Protein AF-A0A6B9KTZ0-F1 (afdb_monomer)

Secondary structure (DSSP, 8-state):
-HHHHHHHTT-S-EEEEPPPPTT--GGG-EEEEE--TTHHHHHHHTTGGGT-HHHHHHTT-SS-EEHHHHHHHTTT-TTHHHHHHHHHHHHHTT----EE---EETTEE--

Foldseek 3Di:
DVVVVCVVVVNQKDFDFWQDDVPDDRVVGTPDMDAFPPLVVVCNVVVCCVLALVSVCLLVDPFKDKSVVSLVVCVVPPCSVVNVVNQVVSVVRVCPMDMDGFDADPVGTTD

Radius of gyration: 13.84 Å; Cα contacts (8 Å, |Δi|>4): 116; chains: 1; bounding box: 38×30×34 Å

Structure (mmCIF, N/CA/C/O backbone):
data_AF-A0A6B9KTZ0-F1
#
_entry.id   AF-A0A6B9KTZ0-F1
#
loop_
_atom_site.group_PDB
_atom_site.id
_atom_site.type_symbol
_atom_site.label_atom_id
_atom_site.label_alt_id
_atom_site.label_comp_id
_atom_site.label_asym_id
_atom_site.label_entity_id
_atom_site.label_seq_id
_atom_site.pdbx_PDB_ins_code
_atom_site.Cartn_x
_atom_site.Cartn_y
_atom_site.Cartn_z
_atom_site.occupancy
_atom_site.B_iso_or_equiv
_atom_site.auth_seq_id
_atom_site.auth_comp_id
_atom_site.auth_asym_id
_atom_site.auth_atom_id
_atom_site.pdbx_PDB_model_num
ATOM 1 N N . GLU A 1 1 ? -19.499 -1.809 7.206 1.00 88.31 1 GLU A N 1
ATOM 2 C CA . GLU A 1 1 ? -19.185 -3.121 7.821 1.00 88.31 1 GLU A CA 1
ATOM 3 C C . GLU A 1 1 ? -17.691 -3.431 7.768 1.00 88.31 1 GLU A C 1
ATOM 5 O O . GLU A 1 1 ? -17.116 -3.676 8.817 1.00 88.31 1 GLU A O 1
ATOM 10 N N . PHE A 1 2 ? -17.052 -3.304 6.598 1.00 90.81 2 PHE A N 1
ATOM 11 C CA . PHE A 1 2 ? -15.604 -3.484 6.411 1.00 90.81 2 PHE A CA 1
ATOM 12 C C . PHE A 1 2 ? -14.722 -2.719 7.416 1.00 90.81 2 PHE A C 1
ATOM 14 O O . PHE A 1 2 ? -13.912 -3.335 8.096 1.00 90.81 2 PHE A O 1
ATOM 21 N N . GLU A 1 3 ? -14.919 -1.409 7.587 1.00 93.69 3 GLU A N 1
ATOM 22 C CA . GLU A 1 3 ? -14.108 -0.617 8.529 1.00 93.69 3 GLU A CA 1
ATOM 23 C C . GLU A 1 3 ? -14.243 -1.085 9.983 1.00 93.69 3 GLU A C 1
ATOM 25 O O . GLU A 1 3 ? -13.240 -1.223 10.669 1.00 93.69 3 GLU A O 1
ATOM 30 N N . ARG A 1 4 ? -15.455 -1.450 10.429 1.00 95.62 4 ARG A N 1
ATOM 31 C CA . ARG A 1 4 ? -15.656 -1.998 11.785 1.00 95.62 4 ARG A CA 1
ATOM 32 C C . ARG A 1 4 ? -14.918 -3.321 11.984 1.00 95.62 4 ARG A C 1
ATOM 34 O O . ARG A 1 4 ? -14.489 -3.618 13.095 1.00 95.62 4 ARG A O 1
ATOM 41 N N . LEU A 1 5 ? -14.816 -4.148 10.939 1.00 95.94 5 LEU A N 1
ATOM 42 C CA . LEU A 1 5 ? -14.030 -5.381 10.991 1.00 95.94 5 LEU A CA 1
ATOM 43 C C . LEU A 1 5 ? -12.539 -5.062 11.135 1.00 95.94 5 LEU A C 1
ATOM 45 O O . LEU A 1 5 ? -11.881 -5.670 11.971 1.00 95.94 5 LEU A O 1
ATOM 49 N N . LEU A 1 6 ? -12.028 -4.098 10.366 1.00 96.12 6 LEU A N 1
ATOM 50 C CA . LEU A 1 6 ? -10.636 -3.655 10.467 1.00 96.12 6 LEU A CA 1
ATOM 51 C C . LEU A 1 6 ? -10.310 -3.120 11.862 1.00 96.12 6 LEU A C 1
ATOM 53 O O . LEU A 1 6 ? -9.311 -3.540 12.441 1.00 96.12 6 LEU A O 1
ATOM 57 N N . ASP A 1 7 ? -11.192 -2.297 12.432 1.00 95.88 7 ASP A N 1
ATOM 58 C CA . ASP A 1 7 ? -11.024 -1.762 13.785 1.00 95.88 7 ASP A CA 1
ATOM 59 C C . ASP A 1 7 ? -10.975 -2.902 14.824 1.00 95.88 7 ASP A C 1
ATOM 61 O O . ASP A 1 7 ? -10.099 -2.933 15.686 1.00 95.88 7 ASP A O 1
ATOM 65 N N . ARG A 1 8 ? -11.850 -3.915 14.703 1.00 97.12 8 ARG A N 1
ATOM 66 C CA . ARG A 1 8 ? -11.827 -5.119 15.563 1.00 97.12 8 ARG A CA 1
ATOM 67 C C . ARG A 1 8 ? -10.571 -5.972 15.391 1.00 97.12 8 ARG A C 1
ATOM 69 O O . ARG A 1 8 ? -10.189 -6.679 16.319 1.00 97.12 8 ARG A O 1
ATOM 76 N N . CYS A 1 9 ? -9.965 -5.945 14.209 1.00 95.56 9 CYS A N 1
ATOM 77 C CA . CYS A 1 9 ? -8.701 -6.613 13.919 1.00 95.56 9 CYS A CA 1
ATOM 78 C C . CYS A 1 9 ? -7.475 -5.768 14.308 1.00 95.56 9 CYS A C 1
ATOM 80 O O . CYS A 1 9 ? -6.357 -6.265 14.183 1.00 95.56 9 CYS A O 1
ATOM 82 N N . GLY A 1 10 ? -7.667 -4.531 14.781 1.00 96.00 10 GLY A N 1
ATOM 83 C CA . GLY A 1 10 ? -6.587 -3.634 15.191 1.00 96.00 10 GLY A CA 1
ATOM 84 C C . GLY A 1 10 ? -5.831 -2.990 14.027 1.00 96.00 10 GLY A C 1
ATOM 85 O O . GLY A 1 10 ? -4.646 -2.699 14.165 1.00 96.00 10 GLY A O 1
ATOM 86 N N . PHE A 1 11 ? -6.474 -2.805 12.869 1.00 95.69 11 PHE A N 1
ATOM 87 C CA . PHE A 1 11 ? -5.880 -2.077 11.746 1.00 95.69 11 PHE A CA 1
ATOM 88 C C . PHE A 1 11 ? -6.315 -0.611 11.762 1.00 95.69 11 PHE A C 1
ATOM 90 O O . PHE A 1 11 ? -7.444 -0.288 11.394 1.00 95.69 11 PHE A O 1
ATOM 97 N N . ASP A 1 12 ? -5.389 0.277 12.124 1.00 95.44 12 ASP A N 1
ATOM 98 C CA . ASP A 1 12 ? -5.627 1.725 12.128 1.00 95.44 12 ASP A CA 1
ATOM 99 C C . ASP A 1 12 ? -5.782 2.293 10.714 1.00 95.44 12 ASP A C 1
ATOM 101 O O . ASP A 1 12 ? -6.541 3.236 10.495 1.00 95.44 12 ASP A O 1
ATOM 105 N N . PHE A 1 13 ? -5.083 1.703 9.742 1.00 96.12 13 PHE A N 1
ATOM 106 C CA . PHE A 1 13 ? -4.995 2.197 8.372 1.00 96.12 13 PHE A CA 1
ATOM 107 C C . PHE A 1 13 ? -5.334 1.109 7.361 1.00 96.12 13 PHE A C 1
ATOM 109 O O . PHE A 1 13 ? -5.055 -0.073 7.568 1.00 96.12 13 PHE A O 1
ATOM 116 N N . TYR A 1 14 ? -5.907 1.521 6.231 1.00 95.62 14 TYR A N 1
ATOM 117 C CA . TYR A 1 14 ? -6.199 0.622 5.123 1.00 95.62 14 TYR A CA 1
ATOM 118 C C . TYR A 1 14 ? -6.252 1.361 3.787 1.00 95.62 14 TYR A C 1
ATOM 120 O O . TYR A 1 14 ? -6.516 2.562 3.716 1.00 95.62 14 TYR A O 1
ATOM 128 N N . GLY A 1 15 ? -6.058 0.611 2.707 1.00 92.75 15 GLY A N 1
ATOM 129 C CA . GLY A 1 15 ? -6.300 1.072 1.350 1.00 92.75 15 GLY A CA 1
ATOM 130 C C . GLY A 1 15 ? -6.944 -0.036 0.533 1.00 92.75 15 GLY A C 1
ATOM 131 O O . GLY A 1 15 ? -6.487 -1.174 0.552 1.00 92.75 15 GLY A O 1
ATOM 132 N N . VAL A 1 16 ? -8.006 0.305 -0.187 1.00 92.75 16 VAL A N 1
ATOM 133 C CA . VAL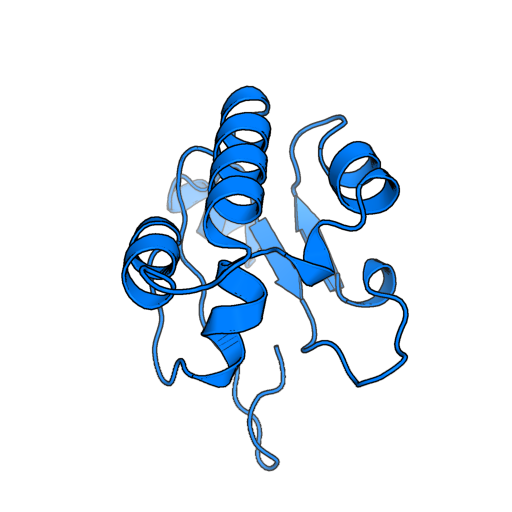 A 1 16 ? -8.580 -0.513 -1.252 1.00 92.75 16 VAL A CA 1
ATOM 134 C C . VAL A 1 16 ? -8.179 0.154 -2.549 1.00 92.75 16 VAL A C 1
ATOM 136 O O . VAL A 1 16 ? -8.594 1.283 -2.816 1.00 92.75 16 VAL A O 1
ATOM 139 N N . VAL A 1 17 ? -7.343 -0.517 -3.332 1.00 89.31 17 VAL A N 1
ATOM 140 C CA . VAL A 1 17 ? -6.780 0.044 -4.557 1.00 89.31 17 VAL A CA 1
ATOM 141 C C . VAL A 1 17 ? -7.174 -0.786 -5.769 1.00 89.31 17 VAL A C 1
ATOM 143 O O . VAL A 1 17 ? -7.417 -1.983 -5.666 1.00 89.31 17 VAL A O 1
ATOM 146 N N . ARG A 1 18 ? -7.252 -0.144 -6.931 1.00 88.69 18 ARG A N 1
ATOM 147 C CA . ARG A 1 18 ? -7.249 -0.831 -8.223 1.00 88.69 18 ARG A CA 1
ATOM 148 C C . ARG A 1 18 ? -5.818 -1.034 -8.685 1.00 88.69 18 ARG A C 1
ATOM 150 O O . ARG A 1 18 ? -4.954 -0.198 -8.426 1.00 88.69 18 ARG A O 1
ATOM 157 N N . GLN A 1 19 ? -5.592 -2.105 -9.435 1.00 83.06 19 GLN A N 1
ATOM 158 C CA . GLN A 1 19 ? -4.318 -2.352 -10.085 1.00 83.06 19 GLN A CA 1
ATOM 159 C C . GLN A 1 19 ? -3.990 -1.170 -11.015 1.00 83.06 19 GLN A C 1
ATOM 161 O O . GLN A 1 19 ? -4.827 -0.811 -11.852 1.00 83.06 19 GLN A O 1
ATOM 166 N N . PRO A 1 20 ? -2.784 -0.582 -10.909 1.00 74.44 20 PRO A N 1
ATOM 167 C CA . PRO A 1 20 ? -2.346 0.439 -11.844 1.00 74.44 20 PRO A CA 1
ATOM 168 C C . PRO A 1 20 ? -2.308 -0.107 -13.268 1.00 74.44 20 PRO A C 1
ATOM 170 O O . PRO A 1 20 ? -1.617 -1.088 -13.545 1.00 74.44 20 PRO A O 1
ATOM 173 N N . LYS A 1 21 ? -3.010 0.554 -14.193 1.00 72.25 21 LYS A N 1
ATOM 174 C CA . LYS A 1 21 ? -2.803 0.328 -15.625 1.00 72.25 21 LYS A CA 1
ATOM 175 C C . LYS A 1 21 ? -1.582 1.108 -16.114 1.00 72.25 21 LYS A C 1
ATOM 177 O O . LYS A 1 21 ? -1.303 2.190 -15.586 1.00 72.25 21 LYS A O 1
ATOM 182 N N . PRO A 1 22 ? -0.883 0.621 -17.158 1.00 62.97 22 PRO A N 1
ATOM 183 C CA . PRO A 1 22 ? 0.109 1.430 -17.852 1.00 62.97 22 PRO A CA 1
ATOM 184 C C . PRO A 1 22 ? -0.521 2.777 -18.235 1.00 62.97 22 PRO A C 1
ATOM 186 O O . PRO A 1 22 ? -1.594 2.802 -18.835 1.00 62.97 22 PRO A O 1
ATOM 189 N N . HIS A 1 23 ? 0.132 3.881 -17.863 1.00 66.38 23 HIS A N 1
ATOM 190 C CA . HIS A 1 23 ? -0.281 5.270 -18.139 1.00 66.38 23 HIS A CA 1
ATOM 191 C C . HIS A 1 23 ? -1.449 5.841 -17.313 1.00 66.38 23 HIS A C 1
ATOM 193 O O . HIS A 1 23 ? -1.827 6.993 -17.527 1.00 66.38 23 HIS A O 1
ATOM 19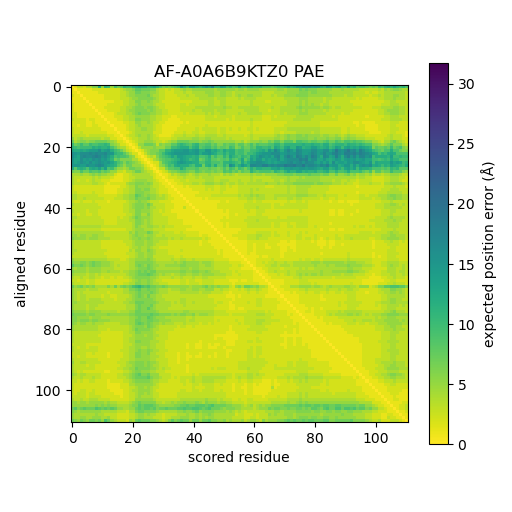9 N N . GLU A 1 24 ? -2.004 5.106 -16.347 1.00 68.25 24 GLU A N 1
ATOM 200 C CA . GLU A 1 24 ? -3.044 5.652 -15.470 1.00 68.25 24 GLU A CA 1
ATOM 201 C C . GLU A 1 24 ? -2.436 6.458 -14.316 1.00 68.25 24 GLU A C 1
ATOM 203 O O . GLU A 1 24 ? -1.372 6.125 -13.794 1.00 68.25 24 GLU A O 1
ATOM 208 N N . ASN A 1 25 ? -3.114 7.539 -13.915 1.00 67.00 25 ASN A N 1
ATOM 209 C CA . ASN A 1 25 ? -2.686 8.336 -12.774 1.00 67.00 25 ASN A CA 1
ATOM 210 C C . ASN A 1 25 ? -2.775 7.477 -11.492 1.00 67.00 25 ASN A C 1
ATOM 212 O O . ASN A 1 25 ? -3.885 7.113 -11.094 1.00 67.00 25 ASN A O 1
ATOM 216 N N . PRO A 1 26 ? -1.648 7.223 -10.804 1.00 62.75 26 PRO A N 1
ATOM 217 C CA . PRO A 1 26 ? -1.594 6.444 -9.567 1.00 62.75 26 PRO A CA 1
ATOM 218 C C . PRO A 1 26 ? -2.535 6.900 -8.453 1.00 62.75 26 PRO A C 1
ATOM 220 O O . PRO A 1 26 ? -2.908 6.131 -7.574 1.00 62.75 26 PRO A O 1
ATOM 223 N N . LEU A 1 27 ? -2.919 8.173 -8.481 1.00 62.28 27 LEU A N 1
ATOM 224 C CA . LEU A 1 27 ? -3.800 8.782 -7.490 1.00 62.28 27 LEU A CA 1
ATO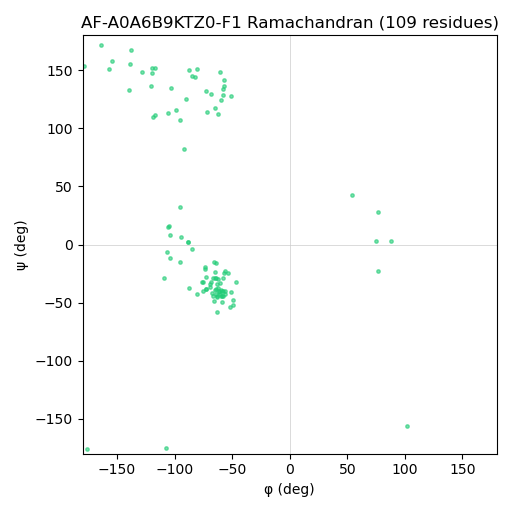M 225 C C . LEU A 1 27 ? -5.250 8.342 -7.636 1.00 62.28 27 LEU A C 1
ATOM 227 O O . LEU A 1 27 ? -6.025 8.471 -6.697 1.00 62.28 27 LEU A O 1
ATOM 231 N N . ARG A 1 28 ? -5.621 7.816 -8.806 1.00 70.94 28 ARG A N 1
ATOM 232 C CA . ARG A 1 28 ? -6.974 7.316 -9.080 1.00 70.94 28 ARG A CA 1
ATOM 233 C C . ARG A 1 28 ? -7.143 5.846 -8.705 1.00 70.94 28 ARG A C 1
ATOM 235 O O . ARG A 1 28 ? -8.211 5.285 -8.928 1.00 70.94 28 ARG A O 1
ATOM 242 N N . LEU A 1 29 ? -6.098 5.225 -8.157 1.00 77.19 29 LEU A N 1
ATOM 243 C CA . LEU A 1 29 ? -6.132 3.822 -7.767 1.00 77.19 29 LEU A CA 1
ATOM 244 C C . LEU A 1 29 ? -6.904 3.616 -6.468 1.00 77.19 29 LEU A C 1
ATOM 246 O O . LEU A 1 29 ? -7.543 2.582 -6.330 1.00 77.19 29 LEU A O 1
ATOM 250 N N . LEU A 1 30 ? -6.875 4.577 -5.539 1.00 85.31 30 LEU A N 1
ATOM 251 C CA . LEU A 1 30 ? -7.537 4.449 -4.243 1.00 85.31 30 LEU A CA 1
ATOM 252 C C . LEU A 1 30 ? -9.062 4.543 -4.400 1.00 85.31 30 LEU A C 1
ATOM 254 O O . LEU A 1 30 ? -9.598 5.586 -4.765 1.00 85.31 30 LEU A O 1
ATOM 258 N N . LEU A 1 31 ? -9.754 3.445 -4.109 1.00 88.56 31 LEU A N 1
ATOM 259 C CA . LEU A 1 31 ? -11.215 3.358 -4.074 1.00 88.56 31 LEU A CA 1
ATOM 260 C C . LEU A 1 31 ? -11.777 3.735 -2.705 1.00 88.56 31 LEU A C 1
ATOM 262 O O . LEU A 1 31 ? -12.837 4.345 -2.614 1.00 88.56 31 LEU A O 1
ATOM 266 N N . ALA A 1 32 ? -11.066 3.351 -1.650 1.00 90.75 32 ALA A N 1
ATOM 267 C CA . ALA A 1 32 ? -11.372 3.677 -0.267 1.00 90.75 32 ALA A CA 1
ATOM 268 C C . ALA A 1 32 ? -10.086 3.578 0.551 1.00 90.75 32 ALA A C 1
ATOM 270 O O . ALA A 1 32 ? -9.201 2.788 0.217 1.00 90.75 32 ALA A O 1
ATOM 271 N N . GLY A 1 33 ? -9.968 4.341 1.630 1.00 92.25 33 GLY A N 1
ATOM 272 C CA . GLY A 1 33 ? -8.822 4.199 2.512 1.00 92.25 33 GLY A CA 1
ATOM 273 C C . GLY A 1 33 ? -8.855 5.121 3.712 1.00 92.25 33 GLY A C 1
ATOM 274 O O . GLY A 1 33 ? -9.407 6.217 3.658 1.00 92.25 33 GLY A O 1
ATOM 275 N N . ARG A 1 34 ? -8.181 4.672 4.767 1.00 94.75 34 ARG A N 1
ATOM 276 C CA . ARG A 1 34 ? -7.822 5.456 5.945 1.00 94.75 34 ARG A CA 1
ATOM 277 C C . ARG A 1 34 ? -6.304 5.496 6.002 1.00 94.75 34 ARG A C 1
ATOM 279 O O . ARG A 1 34 ? -5.672 4.456 6.163 1.00 94.75 34 ARG A O 1
ATOM 286 N N . TRP A 1 35 ? -5.732 6.672 5.777 1.00 93.94 35 TRP A N 1
ATOM 287 C CA . TRP A 1 35 ? -4.287 6.883 5.690 1.00 93.94 35 TRP A CA 1
ATOM 288 C C . TRP A 1 35 ? -3.849 7.815 6.820 1.00 93.94 35 TRP A C 1
ATOM 290 O O . TRP A 1 35 ? -4.657 8.643 7.240 1.00 93.94 35 TRP A O 1
ATOM 300 N N . PRO A 1 36 ? -2.597 7.718 7.294 1.00 95.94 36 PRO A N 1
ATOM 301 C CA . PRO A 1 36 ? -2.074 8.694 8.236 1.00 95.94 36 PRO A CA 1
ATOM 302 C C . PRO A 1 36 ? -2.073 10.099 7.637 1.00 95.94 36 PRO A C 1
ATOM 304 O O . PRO A 1 36 ? -1.849 10.270 6.432 1.00 95.94 36 PRO A O 1
ATOM 307 N N . ASP A 1 37 ? -2.256 11.107 8.484 1.00 93.88 37 ASP A N 1
ATOM 308 C CA . ASP A 1 37 ? -2.217 12.504 8.063 1.00 93.88 37 ASP A CA 1
ATOM 309 C C . ASP A 1 37 ? -0.882 12.846 7.383 1.00 93.88 37 ASP A C 1
ATOM 311 O O . ASP A 1 37 ? 0.198 12.440 7.813 1.00 93.88 37 ASP A O 1
ATOM 315 N N . GLY A 1 38 ? -0.951 13.577 6.267 1.00 93.62 38 GLY A N 1
ATOM 316 C CA . GLY A 1 38 ? 0.222 13.995 5.489 1.00 93.62 38 GLY A CA 1
ATOM 317 C C . GLY A 1 38 ? 0.858 12.903 4.616 1.00 93.62 38 GLY A C 1
ATOM 318 O O . GLY A 1 38 ? 1.504 13.225 3.610 1.00 93.62 38 GLY A O 1
ATOM 319 N N . TRP A 1 39 ? 0.660 11.620 4.939 1.00 95.00 39 TRP A N 1
ATOM 320 C CA . TRP A 1 39 ? 1.27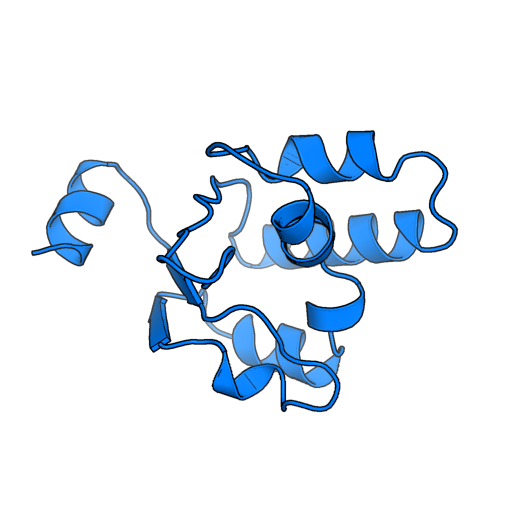2 10.519 4.195 1.00 95.00 39 TRP A CA 1
ATOM 321 C C . TRP A 1 39 ? 0.813 10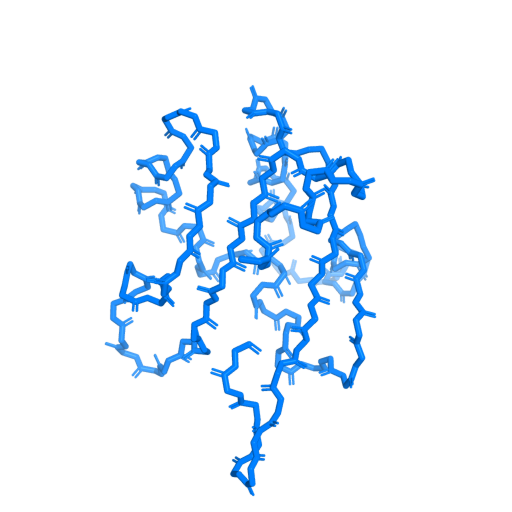.443 2.731 1.00 95.00 39 TRP A C 1
ATOM 323 O O . TRP A 1 39 ? 1.689 10.343 1.863 1.00 95.00 39 TRP A O 1
ATOM 333 N N . PRO A 1 40 ? -0.492 10.571 2.397 1.00 90.69 40 PRO A N 1
ATOM 334 C CA . PRO A 1 40 ? -0.925 10.636 1.008 1.00 90.69 40 PRO A CA 1
ATOM 335 C C . PRO A 1 40 ? -0.148 11.700 0.233 1.00 90.69 40 PRO A C 1
ATOM 337 O O . PRO A 1 40 ? 0.513 11.375 -0.742 1.00 90.69 40 PRO A O 1
ATOM 340 N N . GLN A 1 41 ? -0.103 12.945 0.707 1.00 91.50 41 GLN A N 1
ATOM 341 C CA . GLN A 1 41 ? 0.540 14.073 0.025 1.00 91.50 41 GLN A CA 1
ATOM 342 C C . GLN A 1 41 ? 2.020 13.797 -0.283 1.00 91.50 41 GLN A C 1
ATOM 344 O O . GLN A 1 41 ? 2.501 14.117 -1.374 1.00 91.50 41 GLN A O 1
ATOM 349 N N . ILE A 1 42 ? 2.738 13.166 0.649 1.00 93.88 42 ILE A N 1
ATOM 350 C CA . ILE A 1 42 ? 4.129 12.741 0.458 1.00 93.88 42 ILE A CA 1
ATOM 351 C C . ILE A 1 42 ? 4.224 11.654 -0.612 1.00 93.88 42 ILE A C 1
ATOM 353 O O . ILE A 1 42 ? 5.034 11.781 -1.536 1.00 93.88 42 ILE A O 1
ATOM 357 N N . TYR A 1 43 ? 3.378 10.627 -0.514 1.00 91.31 43 TYR A N 1
ATOM 358 C CA . TYR A 1 43 ? 3.321 9.506 -1.450 1.00 91.31 43 TYR A CA 1
ATOM 359 C C . TYR A 1 43 ? 3.097 9.985 -2.892 1.00 91.31 43 TYR A C 1
ATOM 361 O O . TYR A 1 43 ? 3.793 9.549 -3.815 1.00 91.31 43 TYR A O 1
ATOM 369 N N . ILE A 1 44 ? 2.192 10.955 -3.077 1.00 88.81 44 ILE A N 1
ATOM 370 C CA . ILE A 1 44 ? 1.926 11.621 -4.360 1.00 88.81 44 ILE A CA 1
ATOM 371 C C . ILE A 1 44 ? 3.158 12.386 -4.841 1.00 88.81 44 ILE A C 1
ATOM 373 O O . ILE A 1 44 ? 3.668 12.137 -5.936 1.00 88.81 44 ILE A O 1
ATOM 377 N N . ARG A 1 45 ? 3.641 13.326 -4.020 1.00 92.00 45 ARG A N 1
ATOM 378 C CA . ARG A 1 45 ? 4.716 14.259 -4.380 1.00 92.00 45 ARG A CA 1
ATOM 379 C C . ARG A 1 45 ? 5.991 13.527 -4.784 1.00 92.00 45 ARG A C 1
ATOM 381 O O . ARG A 1 45 ? 6.656 13.931 -5.734 1.00 92.00 45 ARG A O 1
ATOM 388 N N . LYS A 1 46 ? 6.324 12.445 -4.078 1.00 92.75 46 LYS A N 1
ATOM 389 C CA . LYS A 1 46 ? 7.519 11.632 -4.333 1.00 92.75 46 LYS A CA 1
ATOM 390 C C . LYS A 1 46 ? 7.296 10.508 -5.350 1.00 92.75 46 LYS A C 1
ATOM 392 O O . LYS A 1 46 ? 8.234 9.769 -5.640 1.00 92.75 46 LYS A O 1
ATOM 397 N N . LYS A 1 47 ? 6.090 10.398 -5.926 1.00 88.88 47 LYS A N 1
ATOM 398 C CA . LYS A 1 47 ? 5.708 9.374 -6.914 1.00 88.88 47 LYS A CA 1
ATOM 399 C C . LYS A 1 47 ? 5.981 7.950 -6.414 1.00 88.88 47 LYS A C 1
ATOM 401 O O . LYS A 1 47 ? 6.473 7.103 -7.162 1.00 88.88 47 LYS A O 1
ATOM 406 N N . TYR A 1 48 ? 5.663 7.685 -5.146 1.00 91.19 48 TYR A N 1
ATOM 407 C CA . TYR A 1 48 ? 6.036 6.434 -4.487 1.00 91.19 48 TYR A CA 1
ATOM 408 C C . TYR A 1 48 ? 5.405 5.191 -5.087 1.00 91.19 48 TYR A C 1
ATOM 410 O O . TYR A 1 48 ? 6.086 4.180 -5.151 1.00 91.19 48 TYR A O 1
ATOM 418 N N . VAL A 1 49 ? 4.226 5.286 -5.690 1.00 87.44 49 VAL A N 1
ATOM 419 C CA . VAL A 1 49 ? 3.630 4.188 -6.473 1.00 87.44 49 VAL A CA 1
ATOM 420 C C . VAL A 1 49 ? 4.579 3.506 -7.474 1.00 87.44 49 VAL A C 1
ATOM 422 O O . VAL A 1 49 ? 4.455 2.311 -7.711 1.00 87.44 49 VAL A O 1
ATOM 425 N N . VAL A 1 50 ? 5.539 4.233 -8.062 1.00 86.50 50 VAL A N 1
ATOM 426 C CA . VAL A 1 50 ? 6.469 3.686 -9.067 1.00 86.50 50 VAL A CA 1
ATOM 427 C C . VAL A 1 50 ? 7.544 2.813 -8.418 1.00 86.50 50 VAL A C 1
ATOM 429 O O . VAL A 1 50 ? 8.031 1.863 -9.028 1.00 86.50 50 VAL A O 1
ATOM 432 N N . ILE A 1 51 ? 7.934 3.144 -7.188 1.00 90.81 51 ILE A N 1
ATOM 433 C CA . ILE A 1 51 ? 8.995 2.451 -6.451 1.00 90.81 51 ILE A CA 1
ATOM 434 C C . ILE A 1 51 ? 8.459 1.579 -5.319 1.00 90.81 51 ILE A C 1
ATOM 436 O O . ILE A 1 51 ? 9.249 0.867 -4.713 1.00 90.81 51 ILE A O 1
ATOM 440 N N . ASP A 1 52 ? 7.159 1.631 -5.029 1.00 92.25 52 ASP A N 1
ATOM 441 C CA . ASP A 1 52 ? 6.534 0.922 -3.922 1.00 92.25 52 ASP A CA 1
ATOM 442 C C . ASP A 1 52 ? 6.704 -0.588 -4.140 1.00 92.25 52 ASP A C 1
ATOM 444 O O . ASP A 1 52 ? 6.139 -1.148 -5.092 1.00 92.25 52 ASP A O 1
ATOM 448 N N . PRO A 1 53 ? 7.505 -1.269 -3.300 1.00 94.12 53 PRO A N 1
ATOM 449 C CA . PRO A 1 53 ? 7.795 -2.680 -3.500 1.00 94.12 53 PRO A CA 1
ATOM 450 C C . PRO A 1 53 ? 6.531 -3.524 -3.340 1.00 94.12 53 PRO A C 1
ATOM 452 O O . PRO A 1 53 ? 6.435 -4.601 -3.919 1.00 94.12 53 PRO A O 1
ATOM 455 N N . THR A 1 54 ? 5.529 -3.032 -2.619 1.00 93.06 54 THR A N 1
ATOM 456 C CA . THR A 1 54 ? 4.286 -3.752 -2.398 1.00 93.06 54 THR A CA 1
ATOM 457 C C . THR A 1 54 ? 3.379 -3.734 -3.625 1.00 93.06 54 THR A C 1
ATOM 459 O O . THR A 1 54 ? 2.860 -4.780 -4.015 1.00 93.06 54 THR A O 1
ATOM 462 N N . ILE A 1 55 ? 3.302 -2.596 -4.322 1.00 90.31 55 ILE A N 1
ATOM 463 C CA . ILE A 1 55 ? 2.603 -2.470 -5.607 1.00 90.31 55 ILE A CA 1
ATOM 464 C C . ILE A 1 55 ? 3.323 -3.272 -6.694 1.00 90.31 55 ILE A C 1
ATOM 466 O O . ILE A 1 55 ? 2.681 -3.967 -7.480 1.00 90.31 55 ILE A O 1
ATOM 470 N N . ARG A 1 56 ? 4.661 -3.231 -6.727 1.00 90.12 56 ARG A N 1
ATOM 471 C CA . ARG A 1 56 ? 5.450 -4.025 -7.683 1.00 90.12 56 ARG A CA 1
ATOM 472 C C . ARG A 1 56 ? 5.301 -5.529 -7.440 1.00 90.12 56 ARG A C 1
ATOM 474 O O . ARG A 1 56 ? 5.217 -6.290 -8.399 1.00 90.12 56 ARG A O 1
ATOM 481 N N . TYR A 1 57 ? 5.252 -5.960 -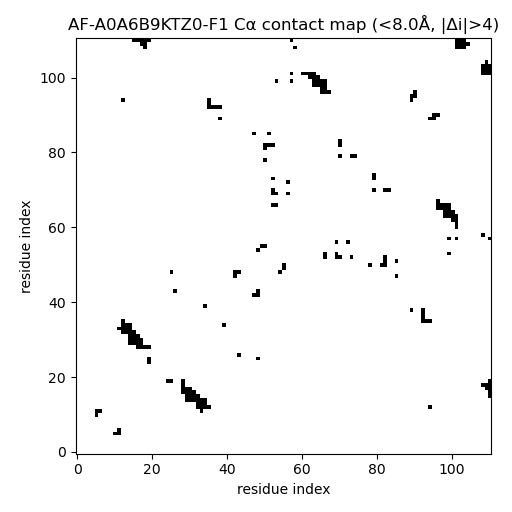6.179 1.00 92.19 57 TYR A N 1
ATOM 482 C CA . TYR A 1 57 ? 5.089 -7.372 -5.824 1.00 92.19 57 TYR A CA 1
ATOM 483 C C . TYR A 1 57 ? 3.671 -7.896 -6.075 1.00 92.19 57 TYR A C 1
ATOM 485 O O . TYR A 1 57 ? 3.508 -9.079 -6.364 1.00 92.19 57 TYR A O 1
ATOM 493 N N . LEU A 1 58 ? 2.654 -7.029 -6.019 1.00 89.69 58 LEU A N 1
ATOM 494 C CA . LEU A 1 58 ? 1.248 -7.390 -6.220 1.00 89.69 58 LEU A CA 1
ATOM 495 C C . LEU A 1 58 ? 1.023 -8.190 -7.514 1.00 89.69 58 LEU A C 1
ATOM 497 O O . LEU A 1 58 ? 0.312 -9.189 -7.497 1.00 89.69 58 LEU A O 1
ATOM 501 N N . GLY A 1 59 ? 1.695 -7.816 -8.610 1.00 84.12 59 GLY A N 1
ATOM 502 C CA . GLY A 1 59 ? 1.610 -8.527 -9.894 1.00 84.12 59 GLY A CA 1
ATOM 503 C C . GLY A 1 59 ? 2.134 -9.971 -9.874 1.00 84.12 59 GLY A C 1
ATOM 504 O O . GLY A 1 59 ? 1.830 -10.742 -10.780 1.00 84.12 59 GLY A O 1
ATOM 505 N N . HIS A 1 60 ? 2.899 -10.352 -8.849 1.00 87.38 60 HIS A N 1
ATOM 506 C CA . HIS A 1 60 ? 3.447 -11.696 -8.660 1.00 87.38 60 HIS A CA 1
ATOM 507 C C . HIS A 1 60 ? 2.702 -12.501 -7.583 1.00 87.38 60 HIS A C 1
ATOM 509 O O . HIS A 1 60 ? 2.921 -13.707 -7.450 1.00 87.38 60 HIS A O 1
ATOM 515 N N . ALA A 1 61 ? 1.836 -11.858 -6.796 1.00 90.56 61 ALA A N 1
ATOM 516 C CA . ALA A 1 61 ? 1.216 -12.462 -5.628 1.00 90.56 61 ALA A CA 1
ATOM 517 C C . ALA A 1 61 ? -0.106 -13.164 -5.974 1.00 90.56 61 ALA A C 1
ATOM 519 O O . ALA A 1 61 ? -1.041 -12.555 -6.480 1.00 90.56 61 ALA A O 1
ATOM 520 N N . GLN A 1 62 ? -0.214 -14.449 -5.627 1.00 89.81 62 GLN A N 1
ATOM 521 C CA . GLN A 1 62 ? -1.467 -15.220 -5.724 1.00 89.81 62 GLN A CA 1
ATOM 522 C C . GLN A 1 62 ? -2.256 -15.250 -4.406 1.00 89.81 62 GLN A C 1
ATOM 524 O O . GLN A 1 62 ? -3.425 -15.621 -4.375 1.00 89.81 62 GLN A O 1
ATOM 529 N N . ARG A 1 63 ? -1.610 -14.876 -3.298 1.00 92.88 63 ARG A N 1
ATOM 530 C CA . ARG A 1 63 ? -2.161 -14.903 -1.938 1.00 92.88 63 ARG A CA 1
ATOM 531 C C . ARG A 1 63 ? -1.762 -13.647 -1.182 1.00 92.88 63 ARG A C 1
ATOM 533 O O . ARG A 1 63 ? -0.865 -12.926 -1.617 1.00 92.88 63 ARG A O 1
ATOM 540 N N . GLY A 1 64 ? -2.405 -13.430 -0.036 1.00 95.44 64 GLY A N 1
ATOM 541 C CA . GLY A 1 64 ? -2.027 -12.347 0.860 1.00 95.44 64 GLY A CA 1
ATOM 542 C C . GLY A 1 64 ? -0.561 -12.443 1.294 1.00 95.44 64 GLY A C 1
ATOM 543 O O . GLY A 1 64 ? -0.052 -13.544 1.520 1.00 95.44 64 GLY A O 1
ATOM 544 N N . PHE A 1 65 ? 0.113 -11.301 1.396 1.00 96.44 65 PHE A N 1
ATOM 545 C CA . PHE A 1 65 ? 1.526 -11.207 1.773 1.00 96.44 65 PHE A CA 1
ATOM 546 C C . PHE A 1 65 ? 1.772 -10.039 2.731 1.00 96.44 65 PHE A C 1
ATOM 548 O O . PHE A 1 65 ? 1.010 -9.070 2.746 1.00 96.44 65 PHE A O 1
ATOM 555 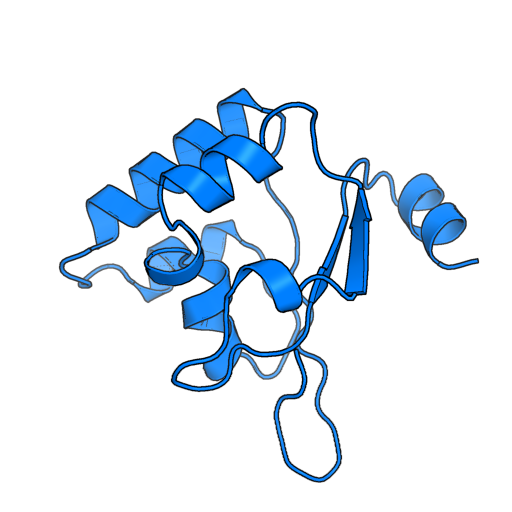N N . ARG A 1 66 ? 2.841 -10.121 3.534 1.00 95.44 66 ARG A N 1
ATOM 556 C CA . ARG A 1 66 ? 3.273 -9.009 4.390 1.00 95.44 66 ARG A CA 1
ATOM 557 C C . ARG A 1 66 ? 4.166 -8.043 3.632 1.00 95.44 66 ARG A C 1
ATOM 559 O O . ARG A 1 66 ? 5.002 -8.452 2.828 1.00 95.44 66 ARG A O 1
ATOM 566 N N . TRP A 1 67 ? 4.055 -6.759 3.953 1.00 91.56 67 TRP A N 1
ATOM 567 C CA . TRP A 1 67 ? 4.826 -5.712 3.279 1.00 91.56 67 TRP A CA 1
ATOM 568 C C . TRP A 1 67 ? 6.333 -5.925 3.420 1.00 91.56 67 TRP A C 1
ATOM 570 O O . TRP A 1 67 ? 7.071 -5.761 2.447 1.00 91.56 67 TRP A O 1
ATOM 580 N N . ARG A 1 68 ? 6.792 -6.364 4.600 1.00 89.81 68 ARG A N 1
ATOM 581 C CA . ARG A 1 68 ? 8.217 -6.626 4.869 1.00 89.81 68 ARG A CA 1
ATOM 582 C C . ARG A 1 68 ? 8.856 -7.661 3.933 1.00 89.81 68 ARG A C 1
ATOM 584 O O . ARG A 1 68 ? 10.049 -7.566 3.656 1.00 89.81 68 ARG A O 1
ATOM 591 N N . ASP A 1 69 ? 8.077 -8.608 3.411 1.00 93.12 69 ASP A N 1
ATOM 592 C CA . ASP A 1 69 ? 8.598 -9.697 2.574 1.00 93.12 69 ASP A CA 1
ATOM 593 C C . ASP A 1 69 ? 8.977 -9.197 1.168 1.00 93.12 69 ASP A C 1
ATOM 595 O O . ASP A 1 69 ? 9.817 -9.780 0.479 1.00 93.12 69 ASP A O 1
ATOM 599 N N . THR A 1 70 ? 8.417 -8.061 0.750 1.00 94.56 70 THR A N 1
ATOM 600 C CA . THR A 1 70 ? 8.627 -7.496 -0.590 1.00 94.56 70 THR A CA 1
ATOM 601 C C . THR A 1 70 ? 10.053 -6.975 -0.792 1.00 94.56 70 THR A C 1
ATOM 603 O O . THR A 1 70 ? 10.630 -7.153 -1.863 1.00 94.56 70 THR A O 1
ATOM 606 N N . LEU A 1 71 ? 10.692 -6.430 0.251 1.00 93.25 71 LEU A N 1
ATOM 607 C CA . LEU A 1 71 ? 12.100 -6.010 0.190 1.00 93.25 71 LEU A CA 1
ATOM 608 C C . LEU A 1 71 ? 13.057 -7.199 0.013 1.00 93.25 71 LEU A C 1
ATOM 610 O O . LEU A 1 71 ? 14.133 -7.052 -0.573 1.00 93.25 71 LEU A O 1
ATOM 614 N N . ALA A 1 72 ? 12.686 -8.383 0.509 1.00 92.75 72 ALA A N 1
ATOM 615 C CA . ALA A 1 72 ? 13.453 -9.604 0.277 1.00 92.75 72 ALA A CA 1
ATOM 616 C C . ALA A 1 72 ? 13.293 -10.094 -1.172 1.00 92.75 72 ALA A C 1
ATOM 618 O O . ALA A 1 72 ? 14.275 -10.519 -1.788 1.00 92.75 72 ALA A O 1
ATOM 619 N N . ALA A 1 73 ? 12.086 -9.974 -1.739 1.00 93.56 73 ALA A N 1
ATOM 620 C CA . ALA A 1 73 ? 11.816 -10.307 -3.137 1.00 93.56 73 ALA A CA 1
ATOM 621 C C . ALA A 1 73 ? 12.619 -9.426 -4.113 1.00 93.56 73 ALA A C 1
ATOM 623 O O . ALA A 1 73 ? 13.156 -9.928 -5.097 1.00 93.56 73 ALA A O 1
ATOM 624 N N . PHE A 1 74 ? 12.793 -8.139 -3.801 1.00 94.62 74 PHE A N 1
ATOM 625 C CA . PHE A 1 74 ? 13.548 -7.186 -4.626 1.00 94.62 74 PHE A CA 1
ATOM 626 C C . PHE A 1 74 ? 15.008 -7.014 -4.195 1.00 94.62 74 PHE A C 1
ATOM 628 O O . PHE A 1 74 ? 15.591 -5.938 -4.334 1.00 94.62 74 PHE A O 1
ATOM 635 N N . ARG A 1 75 ? 15.646 -8.072 -3.672 1.00 93.56 75 ARG A N 1
ATOM 636 C CA . ARG A 1 75 ? 16.987 -7.932 -3.086 1.00 93.56 75 ARG A CA 1
ATOM 637 C C . ARG A 1 75 ? 18.086 -7.478 -4.038 1.00 93.56 75 ARG A C 1
ATOM 639 O O . ARG A 1 75 ? 19.016 -6.814 -3.597 1.00 93.56 75 ARG A O 1
ATOM 646 N N . SER A 1 76 ? 17.948 -7.819 -5.311 1.00 95.12 76 SER A N 1
ATOM 647 C CA . SER A 1 76 ? 18.894 -7.478 -6.374 1.00 95.12 76 SER A CA 1
ATOM 648 C C . SER A 1 76 ? 18.379 -6.346 -7.268 1.00 95.12 76 SER A C 1
ATOM 650 O O . SER A 1 76 ? 18.981 -6.068 -8.300 1.00 95.12 76 SER A O 1
ATOM 652 N N . ASP A 1 77 ? 17.261 -5.706 -6.909 1.00 95.56 77 ASP A N 1
ATOM 653 C CA . ASP A 1 77 ? 16.667 -4.642 -7.714 1.00 95.56 77 ASP A CA 1
ATOM 654 C C . ASP A 1 77 ? 17.507 -3.351 -7.621 1.00 95.56 77 ASP A C 1
ATOM 656 O O . ASP A 1 77 ? 17.824 -2.912 -6.508 1.00 95.56 77 ASP A O 1
ATOM 660 N N . PRO A 1 78 ? 17.833 -2.686 -8.747 1.00 95.56 78 PRO A N 1
ATOM 661 C CA . PRO A 1 78 ? 18.588 -1.430 -8.736 1.00 95.56 78 PRO A CA 1
ATOM 662 C C . PRO A 1 78 ? 17.934 -0.316 -7.903 1.00 95.56 78 PRO A C 1
ATOM 664 O O . PRO A 1 78 ? 18.615 0.595 -7.427 1.00 95.56 78 PRO A O 1
ATOM 667 N N . HIS A 1 79 ? 16.615 -0.372 -7.699 1.00 94.94 79 HIS A N 1
ATOM 668 C CA . HIS A 1 79 ? 15.858 0.599 -6.914 1.00 94.94 79 HIS A CA 1
ATOM 669 C C . HIS A 1 79 ? 15.657 0.193 -5.448 1.00 94.94 79 HIS A C 1
ATOM 671 O O . HIS A 1 79 ? 14.987 0.930 -4.721 1.00 94.94 79 HIS A O 1
ATOM 677 N N . ARG A 1 80 ? 16.277 -0.897 -4.966 1.00 95.00 80 ARG A N 1
ATOM 678 C CA . ARG A 1 80 ? 16.129 -1.387 -3.582 1.00 95.00 80 ARG A CA 1
ATOM 679 C C . ARG A 1 80 ? 16.313 -0.292 -2.525 1.00 95.00 80 ARG A C 1
ATOM 681 O O . ARG A 1 80 ? 15.461 -0.131 -1.660 1.00 95.00 80 ARG A O 1
ATOM 688 N N . LYS A 1 81 ? 17.371 0.523 -2.619 1.00 96.00 81 LYS A N 1
ATOM 689 C CA . LYS A 1 81 ? 17.622 1.610 -1.647 1.00 96.00 81 LYS A CA 1
ATOM 690 C C . LYS A 1 81 ? 16.493 2.650 -1.603 1.00 96.00 81 LYS A C 1
ATOM 692 O O . LYS A 1 81 ? 16.203 3.213 -0.548 1.00 96.00 81 LYS A O 1
ATOM 697 N N . ARG A 1 82 ? 15.841 2.913 -2.745 1.00 95.94 82 ARG A N 1
ATOM 698 C CA . ARG A 1 82 ? 14.682 3.820 -2.823 1.00 95.94 82 ARG A CA 1
ATOM 699 C C . ARG A 1 82 ? 13.436 3.191 -2.202 1.00 95.94 82 ARG A C 1
ATOM 701 O O . ARG A 1 82 ? 12.713 3.897 -1.509 1.00 95.94 82 ARG A O 1
ATOM 708 N N . MET A 1 83 ? 13.224 1.887 -2.400 1.00 96.44 83 MET A N 1
ATOM 709 C CA . MET A 1 83 ? 12.163 1.136 -1.713 1.00 96.44 83 MET A CA 1
ATOM 710 C C . MET A 1 83 ? 12.345 1.209 -0.196 1.00 96.44 83 MET A C 1
ATOM 712 O O . MET A 1 83 ? 11.421 1.578 0.517 1.00 96.44 83 MET A O 1
ATOM 716 N N . GLU A 1 84 ? 13.554 0.927 0.297 1.00 95.81 84 GLU A N 1
ATOM 717 C CA . GLU A 1 84 ? 13.876 0.981 1.729 1.00 95.81 84 GLU A CA 1
ATOM 718 C C . GLU A 1 84 ? 13.633 2.380 2.309 1.00 95.81 84 GLU A C 1
ATOM 720 O O . GLU A 1 84 ? 13.005 2.512 3.356 1.00 95.81 84 GLU A O 1
ATOM 725 N N . SER A 1 85 ? 14.056 3.430 1.598 1.00 96.06 85 SER A N 1
ATOM 726 C CA . SER A 1 85 ? 13.835 4.820 2.021 1.00 96.06 85 SER A CA 1
ATOM 727 C C . SER A 1 85 ? 12.346 5.172 2.116 1.00 96.06 85 SER A C 1
ATOM 729 O O . SER A 1 85 ? 11.931 5.823 3.072 1.00 96.06 85 SER A O 1
ATOM 731 N N . MET A 1 86 ? 11.532 4.713 1.160 1.00 96.06 86 MET A N 1
ATOM 732 C CA . MET A 1 86 ? 10.080 4.895 1.196 1.00 96.06 86 MET A CA 1
ATOM 733 C C . MET A 1 86 ? 9.451 4.174 2.394 1.00 96.06 86 MET A C 1
ATOM 735 O O . MET A 1 86 ? 8.654 4.782 3.104 1.00 96.06 86 MET A O 1
ATOM 739 N N . MET A 1 87 ? 9.860 2.931 2.672 1.00 95.19 87 MET A N 1
ATOM 740 C CA . MET A 1 87 ? 9.361 2.157 3.818 1.00 95.19 87 MET A CA 1
ATOM 741 C C . MET A 1 87 ? 9.740 2.803 5.161 1.00 95.19 87 MET A C 1
ATOM 743 O O . MET A 1 87 ? 8.931 2.826 6.087 1.00 95.19 87 MET A O 1
ATOM 747 N N . VAL A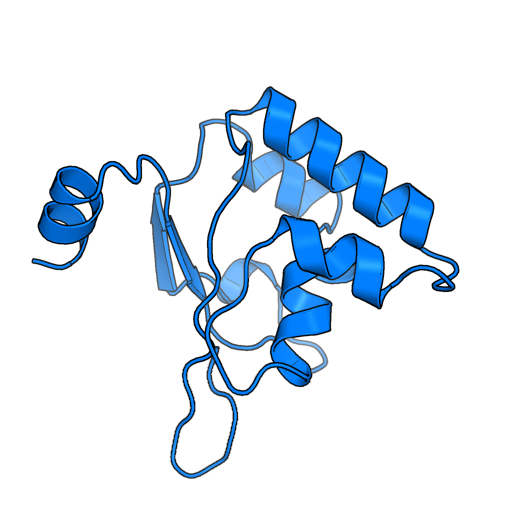 1 88 ? 10.946 3.372 5.274 1.00 95.62 88 VAL A N 1
ATOM 748 C CA . VAL A 1 88 ? 11.368 4.138 6.462 1.00 95.62 88 VAL A CA 1
ATOM 749 C C . VAL A 1 88 ? 10.520 5.400 6.636 1.00 95.62 88 VAL A C 1
ATOM 751 O O . VAL A 1 88 ? 10.093 5.706 7.746 1.00 95.62 88 VAL A O 1
ATOM 754 N N . GLU A 1 89 ? 10.229 6.128 5.559 1.00 96.31 89 GLU A N 1
ATOM 755 C CA . GLU A 1 89 ? 9.388 7.325 5.646 1.00 96.31 89 GLU A CA 1
ATOM 756 C C . GLU A 1 89 ? 7.927 6.994 5.973 1.00 96.31 89 GLU A C 1
ATOM 758 O O . GLU A 1 89 ? 7.312 7.712 6.761 1.00 96.31 89 GLU A O 1
ATOM 763 N N . ALA A 1 90 ? 7.396 5.889 5.440 1.00 95.56 90 ALA A N 1
ATOM 764 C CA . ALA A 1 90 ? 6.077 5.370 5.799 1.00 95.56 90 ALA A CA 1
ATOM 765 C C . ALA A 1 90 ? 6.003 5.077 7.306 1.00 95.56 90 ALA A C 1
ATOM 767 O O . ALA A 1 90 ? 5.066 5.501 7.987 1.00 95.56 90 ALA A O 1
ATOM 768 N N . ARG A 1 91 ? 7.048 4.445 7.855 1.00 95.19 91 ARG A N 1
ATOM 769 C CA . ARG A 1 91 ? 7.166 4.158 9.288 1.00 95.19 91 ARG A CA 1
ATOM 770 C C . ARG A 1 91 ? 7.122 5.420 10.149 1.00 95.19 91 ARG A C 1
ATOM 772 O O . ARG A 1 91 ? 6.465 5.418 11.186 1.00 95.19 91 ARG A O 1
ATOM 779 N N . ASN A 1 92 ? 7.762 6.502 9.708 1.00 96.06 92 ASN A N 1
ATOM 780 C CA . ASN A 1 92 ? 7.729 7.791 10.410 1.00 96.06 92 ASN A CA 1
ATOM 781 C C . ASN A 1 92 ? 6.329 8.434 10.436 1.00 96.06 92 ASN A C 1
ATOM 783 O O . ASN A 1 92 ? 6.099 9.337 11.233 1.00 96.06 92 ASN A O 1
ATOM 787 N N . HIS A 1 93 ? 5.398 7.955 9.606 1.00 96.06 93 HIS A N 1
ATOM 788 C CA . HIS A 1 93 ? 3.987 8.353 9.593 1.00 96.06 93 HIS A CA 1
ATOM 789 C C . HIS A 1 93 ? 3.070 7.285 10.216 1.00 96.06 93 HIS A C 1
ATOM 791 O O . HIS A 1 93 ? 1.865 7.308 10.001 1.00 96.06 93 HIS A O 1
ATOM 797 N N . GLY A 1 94 ? 3.614 6.324 10.969 1.00 94.81 94 GLY A N 1
ATOM 798 C CA . GLY A 1 94 ? 2.821 5.299 11.656 1.00 94.81 94 GLY A CA 1
ATOM 799 C C . GLY A 1 94 ? 2.516 4.042 10.832 1.00 94.81 94 GLY A C 1
ATOM 800 O O . GLY A 1 94 ? 1.849 3.139 11.327 1.00 94.81 94 GLY A O 1
ATOM 801 N N . LEU A 1 95 ? 3.031 3.926 9.603 1.00 95.19 95 LEU A N 1
ATOM 802 C CA . LEU A 1 95 ? 2.890 2.719 8.778 1.00 95.19 95 LEU A CA 1
ATOM 803 C C . LEU A 1 95 ? 4.069 1.769 9.003 1.00 95.19 95 LEU A C 1
ATOM 805 O O . LEU A 1 95 ? 5.048 1.767 8.259 1.00 95.19 95 LEU A O 1
ATOM 809 N N . PHE A 1 96 ? 3.989 0.975 10.070 1.00 93.00 96 PHE A N 1
ATOM 810 C CA . PHE A 1 96 ? 5.079 0.090 10.494 1.00 93.00 96 PHE A CA 1
ATOM 811 C C . PHE A 1 96 ? 5.153 -1.222 9.709 1.00 93.00 96 PHE A C 1
ATOM 813 O O . PHE A 1 96 ? 6.245 -1.687 9.383 1.00 93.00 96 PHE A O 1
ATOM 820 N N . ASP A 1 97 ? 4.002 -1.842 9.458 1.00 93.06 97 ASP A N 1
ATOM 821 C CA . ASP A 1 97 ? 3.854 -3.082 8.701 1.00 93.06 97 ASP A CA 1
ATOM 822 C C . ASP A 1 97 ? 2.385 -3.251 8.298 1.00 93.06 97 ASP A C 1
ATOM 824 O O . ASP A 1 97 ? 1.510 -2.525 8.770 1.00 93.06 97 ASP A O 1
ATOM 828 N N . GLY A 1 98 ? 2.108 -4.241 7.459 1.00 94.75 98 GLY A N 1
ATOM 829 C CA . GLY A 1 98 ? 0.755 -4.550 7.041 1.00 94.75 98 GLY A CA 1
ATOM 830 C C . GLY A 1 98 ? 0.685 -5.777 6.151 1.00 94.75 98 GLY A C 1
ATOM 831 O O . GLY A 1 98 ? 1.681 -6.458 5.887 1.00 94.75 98 GLY A O 1
ATOM 832 N N . TYR A 1 99 ? -0.526 -6.045 5.681 1.00 96.00 99 TYR A N 1
ATOM 833 C CA . TYR A 1 99 ? -0.812 -7.110 4.731 1.00 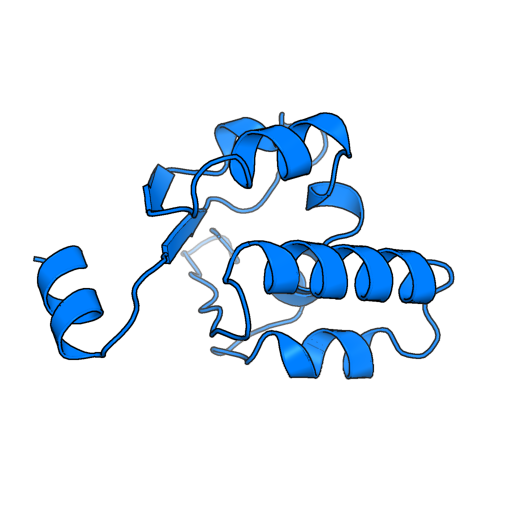96.00 99 TYR A CA 1
ATOM 834 C C . TYR A 1 99 ? -1.398 -6.512 3.460 1.00 96.00 99 TYR A C 1
ATOM 836 O O . TYR A 1 99 ? -2.103 -5.505 3.506 1.00 96.00 99 TYR A O 1
ATOM 844 N N . ILE A 1 100 ? -1.117 -7.141 2.326 1.00 95.56 100 ILE A N 1
ATOM 845 C CA . ILE A 1 100 ? -1.805 -6.884 1.061 1.00 95.56 100 ILE A CA 1
ATOM 846 C C . ILE A 1 100 ? -2.443 -8.171 0.599 1.00 95.56 100 ILE A C 1
ATOM 848 O O . ILE A 1 100 ? -1.822 -9.231 0.657 1.00 95.56 100 ILE A O 1
ATOM 852 N N . PHE A 1 101 ? -3.679 -8.057 0.131 1.00 95.19 101 PHE A N 1
ATOM 853 C CA . PHE A 1 101 ? -4.471 -9.162 -0.375 1.00 95.19 101 PHE A CA 1
ATOM 854 C C . PHE A 1 101 ? -4.805 -8.879 -1.840 1.00 95.19 101 PHE A C 1
ATOM 856 O O . PHE A 1 101 ? -5.595 -7.970 -2.091 1.00 95.19 101 PHE A O 1
ATOM 863 N N . PRO A 1 102 ? -4.217 -9.615 -2.800 1.00 94.81 102 PRO A N 1
ATOM 864 C CA . PRO A 1 102 ? -4.528 -9.417 -4.205 1.00 94.81 102 PRO A CA 1
ATOM 865 C C . PRO A 1 102 ? -5.959 -9.874 -4.494 1.00 94.81 102 PRO A C 1
ATOM 867 O O . PRO A 1 102 ? -6.353 -10.999 -4.168 1.00 94.81 102 PRO A O 1
ATOM 870 N N . VAL A 1 103 ? -6.735 -9.013 -5.139 1.00 93.69 103 VAL A N 1
ATOM 871 C CA . VAL A 1 103 ? -8.101 -9.297 -5.563 1.00 93.69 103 VAL A CA 1
ATOM 872 C C . VAL A 1 103 ? -8.078 -9.680 -7.035 1.00 93.69 103 VAL A C 1
ATOM 874 O O . VAL A 1 103 ? -7.770 -8.869 -7.906 1.00 93.69 103 VAL A O 1
ATOM 877 N N . HIS A 1 104 ? -8.444 -10.924 -7.332 1.00 91.38 104 HIS A N 1
ATOM 878 C CA . HIS A 1 104 ? -8.512 -11.438 -8.696 1.00 91.38 104 HIS A CA 1
ATOM 879 C C . HIS A 1 104 ? -9.962 -11.504 -9.176 1.00 91.38 104 HIS A C 1
ATOM 881 O O . HIS A 1 104 ? -10.854 -11.966 -8.468 1.00 91.38 104 HIS A O 1
ATOM 887 N N . GLY A 1 105 ? -10.196 -11.047 -10.400 1.00 90.44 105 GLY A N 1
ATOM 888 C CA . GLY A 1 105 ? -11.446 -11.229 -11.122 1.00 90.44 105 GLY A CA 1
ATOM 889 C C . GLY A 1 105 ? -11.285 -12.237 -12.257 1.00 90.44 105 GLY A C 1
ATOM 890 O O . GLY A 1 105 ? -10.213 -12.791 -12.494 1.00 90.44 105 GLY A O 1
ATOM 891 N N . ARG A 1 106 ? -12.346 -12.412 -13.052 1.00 90.62 106 ARG A N 1
ATOM 892 C CA . ARG A 1 106 ? -12.348 -13.312 -14.225 1.00 90.62 106 ARG A CA 1
ATOM 893 C C . ARG A 1 106 ? -11.250 -13.018 -15.256 1.00 90.62 106 ARG A C 1
ATOM 895 O O . ARG A 1 106 ? -10.924 -13.890 -16.049 1.00 90.62 106 ARG A O 1
ATOM 902 N N . ARG A 1 107 ? -10.726 -11.788 -15.282 1.00 88.94 107 ARG A N 1
ATOM 903 C CA . ARG A 1 107 ? -9.698 -11.326 -16.232 1.00 88.94 107 ARG A CA 1
ATOM 904 C C . ARG A 1 107 ? -8.305 -11.191 -15.599 1.00 88.94 107 ARG A C 1
ATOM 906 O O . ARG A 1 107 ? -7.445 -10.552 -16.192 1.00 88.94 107 ARG A O 1
ATOM 913 N N . GLY A 1 108 ? -8.091 -11.770 -14.417 1.00 88.69 108 GLY A N 1
ATOM 914 C CA . GLY A 1 108 ? -6.832 -11.677 -13.677 1.00 88.69 108 GLY A CA 1
ATOM 915 C C . GLY A 1 108 ? -6.891 -10.665 -12.534 1.00 88.69 108 GLY A C 1
ATOM 916 O O . GLY A 1 108 ? -7.964 -10.389 -11.993 1.00 88.69 108 GLY A O 1
ATOM 917 N N . LEU A 1 109 ? -5.726 -10.152 -12.141 1.00 89.69 109 LEU A N 1
ATOM 918 C CA . LEU A 1 109 ? -5.578 -9.208 -11.034 1.00 89.69 109 LEU A CA 1
ATOM 919 C C . LEU A 1 109 ? -6.429 -7.944 -11.268 1.00 89.69 109 LEU A C 1
ATOM 921 O O . LEU A 1 109 ? -6.457 -7.391 -12.365 1.00 89.69 109 LEU A O 1
ATOM 925 N N . MET A 1 110 ? -7.164 -7.513 -10.243 1.00 90.25 110 MET A N 1
ATOM 926 C CA . MET A 1 110 ? -7.972 -6.288 -10.254 1.00 90.25 110 MET A CA 1
ATOM 927 C C . MET A 1 110 ? -7.386 -5.191 -9.372 1.00 90.25 110 MET A C 1
ATOM 929 O O . MET A 1 110 ? -7.619 -4.016 -9.667 1.00 90.25 110 MET A O 1
ATOM 933 N N . GLY A 1 111 ? -6.662 -5.556 -8.312 1.00 87.62 111 GLY A N 1
ATOM 934 C CA . GLY A 1 111 ? -6.087 -4.651 -7.317 1.00 87.62 111 GLY A CA 1
ATOM 935 C C . GLY A 1 111 ? -5.520 -5.385 -6.118 1.00 87.62 111 GLY A C 1
ATOM 936 O O . GLY A 1 111 ? -5.742 -6.613 -6.033 1.00 87.62 111 GLY A O 1
#

Mean predicted aligned error: 3.78 Å

Solvent-accessible surface area (backbone atoms only — not comparable to full-atom values): 6718 Å² total; per-residue (Å²): 110,69,66,63,51,35,52,75,71,69,46,89,58,48,75,44,49,44,55,83,52,92,92,55,67,75,81,72,26,64,78,46,70,43,73,49,85,68,47,62,63,50,40,60,75,69,49,36,75,81,53,34,43,57,64,64,44,46,85,76,45,90,55,69,44,50,52,77,57,30,61,64,75,37,67,85,43,94,57,38,70,58,31,52,52,50,50,54,53,39,36,77,53,73,49,76,76,55,76,49,66,57,41,68,53,100,88,42,82,48,44

pLDDT: mean 90.68, std 7.72, range [62.28, 97.12]

Nearest PDB structures (foldseek):
  6mwz-assembly1_A  TM=7.172E-01  e=1.100E-04  Pseudomonas aeruginosa UCBPP-PA14
  5l09-assembly1_B  TM=7.799E-01  e=1.100E-03  Yersinia enterocolitica subsp. enterocolitica 8081
  5l07-assembly1_A  TM=7.273E-01  e=5.223E-04  Yersinia enterocolitica
  5l09-assembly1_A  TM=7.411E-01  e=2.838E-03  Yersinia enterocolitica subsp. enterocolitica 8081
  5l07-assembly1_B  TM=6.522E-01  e=1.028E-03  Yersinia enterocolitica

Sequence (111 aa):
EFERLLDRCGFDFYGVVRQPKPHENPLRLLLAGRWPDGWPQIYIRKKYVVIDPTIRYLGHAQRGFRWRDTLAAFRSDPHRKRMESMMVEARNHGLFDGYIFPVHGRRGLMG